Protein AF-A0A8S3RC67-F1 (afdb_monomer_lite)

Secondary structure (DSSP, 8-state):
-EE-TTS-EEEE---B-----TTS-SB-SS--EEE--TT-TT-HHHHHHHHHHHS-GGG-STT-------------------

Organism: Mytilus edulis (NCBI:txid6550)

InterPro domains:
  IPR042838 Uncharacterized protein KIAA1958 [PTHR46963] (3-78)

Sequence (82 aa):
MMTTASGEQYLEYNERLTKTRTGHSDSRAFAPKMFATPDNPRCPVNAFKQYIRRRPEDALTPDSRFNLSIKRMVQPDASENA

Radius of gyration: 19.57 Å; chains: 1; bounding box: 39×53×56 Å

Foldseek 3Di:
DDADPVGWDKDWDWDQDPDPPPDDDRTDPGTDIQTADPPDPVGVVVVVVVVCVPDDPVQPDPPRDDDDDDDDDDDPDPDDDD

Structure (mmCIF, N/CA/C/O backbone):
data_AF-A0A8S3RC67-F1
#
_entry.id   AF-A0A8S3RC67-F1
#
loop_
_atom_site.group_PDB
_atom_site.id
_atom_site.type_symbol
_atom_site.label_atom_id
_atom_site.label_alt_id
_atom_site.label_comp_id
_atom_site.label_asym_id
_atom_site.label_entity_id
_atom_site.label_seq_id
_atom_site.pdbx_PDB_ins_code
_atom_site.Cartn_x
_atom_site.Cartn_y
_atom_site.Cartn_z
_atom_site.occupancy
_atom_site.B_iso_or_equiv
_atom_site.auth_seq_id
_atom_site.auth_comp_id
_atom_site.auth_asym_id
_atom_site.auth_atom_id
_atom_site.pdbx_PDB_model_num
ATOM 1 N N . MET A 1 1 ? 4.391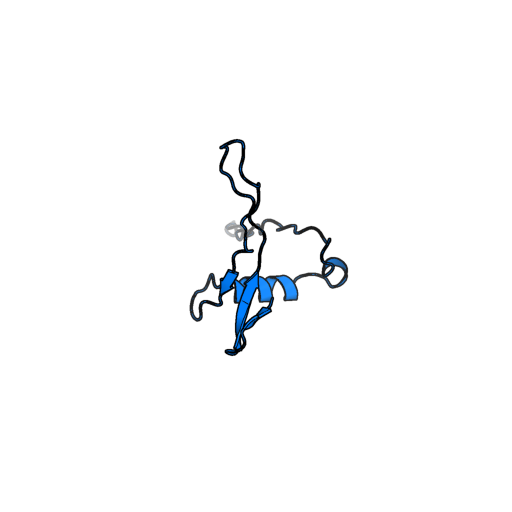 -3.977 3.590 1.00 84.06 1 MET A N 1
ATOM 2 C CA . MET A 1 1 ? 3.194 -4.055 4.459 1.00 84.06 1 MET A CA 1
ATOM 3 C C . MET A 1 1 ? 3.669 -3.906 5.882 1.00 84.06 1 MET A C 1
ATOM 5 O O . MET A 1 1 ? 4.709 -4.467 6.203 1.00 84.06 1 MET A O 1
ATOM 9 N N . MET A 1 2 ? 2.955 -3.136 6.688 1.00 91.00 2 MET A N 1
ATOM 10 C CA . MET A 1 2 ? 3.323 -2.859 8.071 1.00 91.00 2 MET A CA 1
ATOM 11 C C . MET A 1 2 ? 2.156 -3.192 8.999 1.00 91.00 2 MET A C 1
ATOM 13 O O . MET A 1 2 ? 1.012 -3.284 8.549 1.00 91.00 2 MET A O 1
ATOM 17 N N . THR A 1 3 ? 2.466 -3.363 10.281 1.00 93.44 3 THR A N 1
ATOM 18 C CA . THR A 1 3 ? 1.492 -3.625 11.343 1.00 93.44 3 THR A CA 1
ATOM 19 C C . THR A 1 3 ? 1.645 -2.549 12.411 1.00 93.44 3 THR A C 1
ATOM 21 O O . THR A 1 3 ? 2.767 -2.185 12.767 1.00 93.44 3 THR A O 1
ATOM 24 N N . THR A 1 4 ? 0.538 -1.988 12.888 1.00 92.19 4 THR A N 1
ATOM 25 C CA . THR A 1 4 ? 0.538 -1.038 14.008 1.00 92.19 4 THR A CA 1
ATOM 26 C C . THR A 1 4 ? 0.787 -1.756 15.337 1.00 92.19 4 THR A C 1
ATOM 28 O O . THR A 1 4 ? 0.674 -2.977 15.432 1.00 92.19 4 THR A O 1
ATOM 31 N N . ALA A 1 5 ? 1.047 -0.996 16.405 1.00 93.19 5 ALA A N 1
ATOM 32 C CA . ALA A 1 5 ? 1.098 -1.546 17.764 1.00 93.19 5 ALA A CA 1
ATOM 33 C C . ALA A 1 5 ? -0.236 -2.190 18.201 1.00 93.19 5 ALA A C 1
ATOM 35 O O . ALA A 1 5 ? -0.234 -3.104 19.017 1.00 93.19 5 ALA A O 1
ATOM 36 N N . SER A 1 6 ? -1.365 -1.750 17.628 1.00 91.62 6 SER A N 1
ATOM 37 C CA . SER A 1 6 ? -2.696 -2.332 17.845 1.00 91.62 6 SER A CA 1
ATOM 38 C C . SER A 1 6 ? -2.971 -3.595 17.014 1.00 91.62 6 SER A C 1
ATOM 40 O O . SER A 1 6 ? -4.042 -4.179 17.144 1.00 91.62 6 SER A O 1
ATOM 42 N N . GLY A 1 7 ? -2.032 -4.030 16.165 1.00 91.19 7 GLY A N 1
ATOM 43 C CA . GLY A 1 7 ? -2.182 -5.218 15.319 1.00 91.19 7 GLY A CA 1
ATOM 44 C C . GLY A 1 7 ? -2.852 -4.971 13.961 1.00 91.19 7 GLY A C 1
ATOM 45 O O . GLY A 1 7 ? -3.037 -5.915 13.193 1.00 91.19 7 GLY A O 1
ATOM 46 N N . GLU A 1 8 ? -3.186 -3.726 13.617 1.00 91.75 8 GLU A N 1
ATOM 47 C CA . GLU A 1 8 ? -3.806 -3.398 12.330 1.00 91.75 8 GLU A CA 1
ATOM 48 C C . GLU A 1 8 ? -2.782 -3.366 11.198 1.00 91.75 8 GLU A C 1
ATOM 50 O O . GLU A 1 8 ? -1.714 -2.760 11.299 1.00 91.75 8 GLU A O 1
ATOM 55 N N . GLN A 1 9 ? -3.132 -3.992 10.075 1.00 93.62 9 GLN A N 1
ATOM 56 C CA . GLN A 1 9 ? -2.282 -4.019 8.892 1.00 93.62 9 GLN A CA 1
ATOM 57 C C . GLN A 1 9 ? -2.559 -2.832 7.976 1.00 93.62 9 GLN A C 1
ATOM 59 O O . GLN A 1 9 ? -3.713 -2.477 7.718 1.00 93.62 9 GLN A O 1
ATOM 64 N N . TYR A 1 10 ? -1.490 -2.269 7.416 1.00 94.38 10 TYR A N 1
ATOM 65 C CA . TYR A 1 10 ? -1.575 -1.184 6.448 1.00 94.38 10 TYR A CA 1
ATOM 66 C C . TYR A 1 10 ? -0.469 -1.241 5.390 1.00 94.38 10 TYR A C 1
ATOM 68 O O . TYR A 1 10 ? 0.556 -1.927 5.516 1.00 94.38 10 TYR A O 1
ATOM 76 N N . LEU A 1 11 ? -0.704 -0.508 4.306 1.00 92.94 11 LEU A N 1
ATOM 77 C CA . LEU A 1 11 ? 0.275 -0.213 3.269 1.00 92.94 11 LEU A CA 1
ATOM 78 C C . LEU A 1 11 ? 0.717 1.237 3.414 1.00 92.94 11 LEU A C 1
ATOM 80 O O . LEU A 1 11 ? -0.121 2.124 3.536 1.00 92.94 11 LEU A O 1
ATOM 84 N N . GLU A 1 12 ? 2.020 1.466 3.368 1.00 92.31 12 GLU A N 1
ATOM 85 C CA . GLU A 1 12 ? 2.608 2.796 3.263 1.00 92.31 12 GLU A CA 1
ATOM 86 C C . GLU A 1 12 ? 3.085 2.990 1.826 1.00 92.31 12 GLU A C 1
ATOM 88 O O . GLU A 1 12 ? 3.632 2.060 1.225 1.00 92.31 12 GLU A O 1
ATOM 93 N N . TYR A 1 13 ? 2.814 4.156 1.248 1.00 85.75 13 TYR A N 1
ATOM 94 C CA . TYR A 1 13 ? 3.139 4.438 -0.146 1.00 85.75 13 TYR A CA 1
ATOM 95 C C . TYR A 1 13 ? 3.578 5.884 -0.322 1.00 85.75 13 TYR A C 1
ATOM 97 O O . TYR A 1 13 ? 3.203 6.766 0.445 1.00 85.75 13 TYR A O 1
ATOM 105 N N . ASN A 1 14 ? 4.369 6.120 -1.364 1.00 82.94 14 ASN A N 1
ATOM 106 C CA . ASN A 1 14 ? 4.783 7.459 -1.750 1.00 82.94 14 ASN A CA 1
ATOM 107 C C . ASN A 1 14 ? 3.806 8.018 -2.782 1.00 82.94 14 ASN A C 1
ATOM 109 O O . ASN A 1 14 ? 3.510 7.373 -3.787 1.00 82.94 14 ASN A O 1
ATOM 113 N N . GLU A 1 15 ? 3.334 9.237 -2.546 1.00 78.75 15 GLU A N 1
ATOM 114 C CA . GLU A 1 15 ? 2.506 9.990 -3.483 1.00 78.75 15 GLU A CA 1
ATOM 115 C C . GLU A 1 15 ? 3.280 11.239 -3.913 1.00 78.75 15 GLU A C 1
ATOM 117 O O . GLU A 1 15 ? 3.740 12.011 -3.066 1.00 78.75 15 GLU A O 1
ATOM 122 N N . ARG A 1 16 ? 3.426 11.441 -5.228 1.00 74.38 16 ARG A N 1
ATOM 123 C CA . ARG A 1 16 ? 3.885 12.727 -5.764 1.00 74.38 16 ARG A CA 1
ATOM 124 C C . ARG A 1 16 ? 2.735 13.719 -5.700 1.00 74.38 16 ARG A C 1
ATOM 126 O O . ARG A 1 16 ? 1.640 13.433 -6.181 1.00 74.38 16 ARG A O 1
ATOM 133 N N . LEU A 1 17 ? 2.991 14.888 -5.130 1.00 74.88 17 LEU A N 1
ATOM 134 C CA . LEU A 1 17 ? 2.024 15.973 -5.112 1.00 74.88 17 LEU A CA 1
ATOM 135 C C . LEU A 1 17 ? 1.840 16.502 -6.539 1.00 74.88 17 LEU A C 1
ATOM 137 O O . LEU A 1 17 ? 2.793 16.884 -7.205 1.00 74.88 17 LEU A O 1
ATOM 141 N N . THR A 1 18 ? 0.594 16.557 -7.005 1.00 69.38 18 THR A N 1
ATOM 142 C CA . THR A 1 18 ? 0.227 17.094 -8.329 1.00 69.38 18 THR A CA 1
ATOM 143 C C . THR A 1 18 ? 0.134 18.621 -8.349 1.00 69.38 18 THR A C 1
ATOM 145 O O . THR A 1 18 ? -0.234 19.214 -9.364 1.00 69.38 18 THR A O 1
ATOM 148 N N . LYS A 1 19 ? 0.437 19.290 -7.229 1.00 65.25 19 LYS A N 1
ATOM 149 C CA . LYS A 1 19 ? 0.268 20.737 -7.111 1.00 65.25 19 LYS A CA 1
ATOM 150 C C . LYS A 1 19 ? 1.396 21.467 -7.840 1.00 65.25 19 LYS A C 1
ATOM 152 O O . LYS A 1 19 ? 2.530 21.470 -7.387 1.00 65.25 19 LYS A O 1
ATOM 157 N N . THR A 1 20 ? 1.041 22.195 -8.893 1.00 62.06 20 THR A N 1
ATOM 158 C CA . THR A 1 20 ? 1.940 22.991 -9.750 1.00 62.06 20 THR A CA 1
ATOM 159 C C . THR A 1 20 ? 2.427 24.306 -9.126 1.00 62.06 20 THR A C 1
ATOM 161 O O . THR A 1 20 ? 3.027 25.131 -9.812 1.00 62.06 20 THR A O 1
ATOM 164 N N . ARG A 1 21 ? 2.167 24.553 -7.832 1.00 60.16 21 ARG A N 1
ATOM 165 C CA . ARG A 1 21 ? 2.599 25.796 -7.180 1.00 60.16 21 ARG A CA 1
ATOM 166 C C . ARG A 1 21 ? 4.086 25.701 -6.857 1.00 60.16 21 ARG A C 1
ATOM 168 O O . ARG A 1 21 ? 4.458 25.070 -5.870 1.00 60.16 21 ARG A O 1
ATOM 175 N N . THR A 1 22 ? 4.897 26.365 -7.669 1.00 61.22 22 THR A N 1
ATOM 176 C CA . THR A 1 22 ? 6.346 26.508 -7.516 1.00 61.22 22 THR A CA 1
ATOM 177 C C . THR A 1 22 ? 6.691 26.945 -6.087 1.00 61.22 22 THR A C 1
ATOM 179 O O . THR A 1 22 ? 6.162 27.947 -5.603 1.00 61.22 22 THR A O 1
ATOM 182 N N . GLY A 1 23 ? 7.534 26.173 -5.391 1.00 63.66 23 GLY A N 1
ATOM 183 C CA . GLY A 1 23 ? 8.041 26.507 -4.050 1.00 63.66 23 GLY A CA 1
ATOM 184 C C . GLY A 1 23 ? 7.634 25.576 -2.899 1.00 63.66 23 GLY A C 1
ATOM 185 O O . GLY A 1 23 ? 7.875 25.917 -1.744 1.00 63.66 23 GLY A O 1
ATOM 186 N N . HIS A 1 24 ? 7.021 24.418 -3.161 1.00 63.09 24 HIS A N 1
ATOM 187 C CA . HIS A 1 24 ? 6.798 23.384 -2.141 1.00 63.09 24 HIS A CA 1
ATOM 188 C C . HIS A 1 24 ? 7.357 22.041 -2.619 1.00 63.09 24 HIS A C 1
ATOM 190 O O . HIS A 1 24 ? 7.359 21.799 -3.821 1.00 63.09 24 HIS A O 1
ATOM 196 N N . SER A 1 25 ? 7.847 21.201 -1.702 1.00 66.44 25 SER A N 1
ATOM 197 C CA . SER A 1 25 ? 8.398 19.884 -2.038 1.00 66.44 25 SER A CA 1
ATOM 198 C C . SER A 1 25 ? 7.380 19.037 -2.803 1.00 66.44 25 SER A C 1
ATOM 200 O O . SER A 1 25 ? 6.197 19.036 -2.468 1.00 66.44 25 SER A O 1
ATOM 202 N N . ASP A 1 26 ? 7.850 18.269 -3.788 1.00 70.69 26 ASP A N 1
ATOM 203 C CA . ASP A 1 26 ? 7.014 17.383 -4.617 1.00 70.69 26 ASP A CA 1
ATOM 204 C C . ASP A 1 26 ? 6.460 16.167 -3.847 1.00 70.69 26 ASP A C 1
ATOM 206 O O . ASP A 1 26 ? 5.713 15.351 -4.392 1.00 70.69 26 ASP A O 1
ATOM 210 N N . SER A 1 27 ? 6.824 16.025 -2.572 1.00 69.31 27 SER A N 1
ATOM 211 C CA . SER A 1 27 ? 6.408 14.957 -1.670 1.00 69.31 27 SER A CA 1
ATOM 212 C C . SER A 1 27 ? 5.737 15.511 -0.414 1.00 69.31 27 SER A C 1
ATOM 214 O O . SER A 1 27 ? 6.022 16.619 0.051 1.00 69.31 27 SER A O 1
ATOM 216 N N . ARG A 1 28 ? 4.825 14.712 0.149 1.00 73.56 28 ARG A N 1
ATOM 217 C CA . ARG A 1 28 ? 4.220 14.969 1.461 1.00 73.56 28 ARG A CA 1
ATOM 218 C C . ARG A 1 28 ? 5.262 14.801 2.571 1.00 73.56 28 ARG A C 1
ATOM 220 O O . ARG A 1 28 ? 6.157 13.973 2.462 1.00 73.56 28 ARG A O 1
ATOM 227 N N . ALA A 1 29 ? 5.081 15.533 3.672 1.00 81.50 29 ALA A N 1
ATOM 228 C CA . ALA A 1 29 ? 5.933 15.429 4.862 1.00 81.50 29 ALA A CA 1
ATOM 229 C C . ALA A 1 29 ? 5.873 14.046 5.542 1.00 81.50 29 ALA A C 1
ATOM 231 O O . ALA A 1 29 ? 6.795 13.665 6.254 1.00 81.50 29 ALA A O 1
ATOM 232 N N . PHE A 1 30 ? 4.790 13.298 5.323 1.00 83.75 30 PHE A N 1
ATOM 233 C CA . PHE A 1 30 ? 4.629 11.919 5.763 1.00 83.75 30 PHE A CA 1
ATOM 234 C C . PHE A 1 30 ? 4.087 11.077 4.610 1.00 83.75 30 PHE A C 1
ATOM 236 O O . PHE A 1 30 ? 3.282 11.560 3.806 1.00 83.75 30 PHE A O 1
ATOM 243 N N . ALA A 1 31 ? 4.508 9.816 4.544 1.00 86.81 31 ALA A N 1
ATOM 244 C CA . ALA A 1 31 ? 3.977 8.869 3.580 1.00 86.81 31 ALA A CA 1
ATOM 245 C C . ALA A 1 31 ? 2.526 8.502 3.951 1.00 86.81 31 ALA A C 1
ATOM 247 O O . ALA A 1 31 ? 2.250 8.125 5.099 1.00 86.81 31 ALA A O 1
ATOM 248 N N . PRO A 1 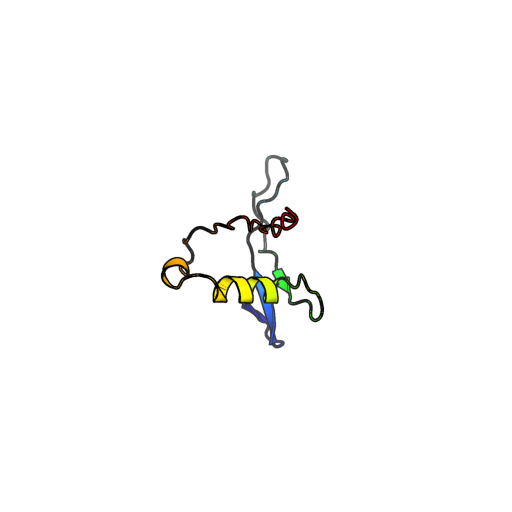32 ? 1.571 8.633 3.016 1.00 90.50 32 PRO A N 1
ATOM 249 C CA . PRO A 1 32 ? 0.208 8.175 3.228 1.00 90.50 32 PRO A CA 1
ATOM 250 C C . PRO A 1 32 ? 0.115 6.684 3.582 1.00 90.50 32 PRO A C 1
ATOM 252 O O . PRO A 1 32 ? 0.906 5.854 3.127 1.00 90.50 32 PRO A O 1
ATOM 255 N N . LYS A 1 33 ? -0.916 6.342 4.363 1.00 93.50 33 LYS A N 1
ATOM 256 C CA . LYS A 1 33 ? -1.203 4.976 4.816 1.00 93.50 33 LYS A CA 1
ATOM 257 C C . LYS A 1 33 ? -2.574 4.517 4.322 1.00 93.50 33 LYS A C 1
ATOM 259 O O . LYS A 1 33 ? -3.545 5.262 4.402 1.00 93.50 33 LYS A O 1
ATOM 264 N N . MET A 1 34 ? -2.654 3.285 3.828 1.00 94.12 34 MET A N 1
ATOM 265 C CA . MET A 1 34 ? -3.895 2.586 3.479 1.00 94.12 34 MET A CA 1
ATOM 266 C C . MET A 1 34 ? -4.101 1.415 4.437 1.00 94.12 34 MET A C 1
ATOM 268 O O . MET A 1 34 ? -3.395 0.410 4.345 1.00 94.12 34 MET A O 1
ATOM 272 N N . PHE A 1 35 ? -5.066 1.542 5.343 1.00 94.50 35 PHE A N 1
ATOM 273 C CA . PHE A 1 35 ? -5.419 0.499 6.307 1.00 94.50 35 PHE A CA 1
ATOM 274 C C . PHE A 1 35 ? -6.299 -0.585 5.681 1.00 94.50 35 PHE A C 1
ATOM 276 O O . PHE A 1 35 ? -6.936 -0.378 4.643 1.00 94.50 35 PHE A O 1
ATOM 283 N N . ALA A 1 36 ? -6.316 -1.762 6.305 1.00 92.88 36 ALA A N 1
ATOM 284 C CA . ALA A 1 36 ? -7.243 -2.819 5.934 1.00 92.88 36 ALA A CA 1
ATOM 285 C C . ALA A 1 36 ? -8.694 -2.349 6.119 1.00 92.88 36 ALA A C 1
ATOM 287 O O . ALA A 1 36 ? -9.049 -1.786 7.149 1.00 92.88 36 ALA A O 1
ATOM 288 N N . THR A 1 37 ? -9.537 -2.626 5.129 1.00 92.19 37 THR A N 1
ATOM 289 C CA . THR A 1 37 ? -10.989 -2.460 5.216 1.00 92.19 37 THR A CA 1
ATOM 290 C C . THR A 1 37 ? -11.629 -3.845 5.135 1.00 92.19 37 THR A C 1
ATOM 292 O O . THR A 1 37 ? -11.789 -4.380 4.033 1.00 92.19 37 THR A O 1
ATOM 295 N N . PRO A 1 38 ? -11.915 -4.489 6.283 1.00 81.19 38 PRO A N 1
ATOM 296 C CA . PRO A 1 38 ? -12.619 -5.768 6.314 1.00 81.19 38 PRO A CA 1
ATOM 297 C C . PRO A 1 38 ? -13.927 -5.680 5.517 1.00 81.19 38 PRO A C 1
ATOM 299 O O . PRO A 1 38 ? -14.505 -4.603 5.388 1.00 81.19 38 PRO A O 1
ATOM 302 N N . ASP A 1 39 ? -14.340 -6.790 4.907 1.00 87.69 39 ASP A N 1
ATOM 303 C CA . ASP A 1 39 ? -15.591 -6.921 4.135 1.00 87.69 39 ASP A CA 1
ATOM 304 C C . ASP A 1 39 ? -15.698 -6.083 2.847 1.00 87.69 39 ASP A C 1
ATOM 306 O O . ASP A 1 39 ? -16.643 -6.234 2.072 1.00 87.69 39 ASP A O 1
ATOM 310 N N . ASN A 1 40 ? -14.692 -5.260 2.538 1.00 90.62 40 ASN A N 1
ATOM 311 C CA . ASN A 1 40 ? -14.621 -4.554 1.268 1.00 90.62 40 ASN A CA 1
ATOM 312 C C . ASN A 1 40 ? -13.913 -5.421 0.205 1.00 90.62 40 ASN A C 1
ATOM 314 O O . ASN A 1 40 ? -12.728 -5.743 0.364 1.00 90.62 40 ASN A O 1
ATOM 318 N N . PRO A 1 41 ? -14.560 -5.741 -0.935 1.00 89.62 41 PRO A N 1
ATOM 319 C CA . PRO A 1 41 ? -13.918 -6.491 -2.019 1.00 89.62 41 PRO A CA 1
ATOM 320 C C . PRO A 1 41 ? -12.715 -5.756 -2.635 1.00 89.62 41 PRO A C 1
ATOM 322 O O . PRO A 1 41 ? -11.869 -6.375 -3.277 1.00 89.62 41 PRO A O 1
ATOM 325 N N . ARG A 1 42 ? -12.610 -4.438 -2.427 1.00 88.69 42 ARG A N 1
ATOM 326 C CA . ARG A 1 42 ? -11.488 -3.580 -2.835 1.00 88.69 42 ARG A CA 1
ATOM 327 C C . ARG A 1 42 ? -10.559 -3.226 -1.670 1.00 88.69 42 ARG A C 1
ATOM 329 O O . ARG A 1 42 ? -9.876 -2.207 -1.723 1.00 88.69 42 ARG A O 1
ATOM 336 N N . CYS A 1 43 ? -10.522 -4.048 -0.621 1.00 93.62 43 CYS A N 1
ATOM 337 C CA . CYS A 1 43 ? -9.606 -3.854 0.498 1.00 93.62 43 CYS A CA 1
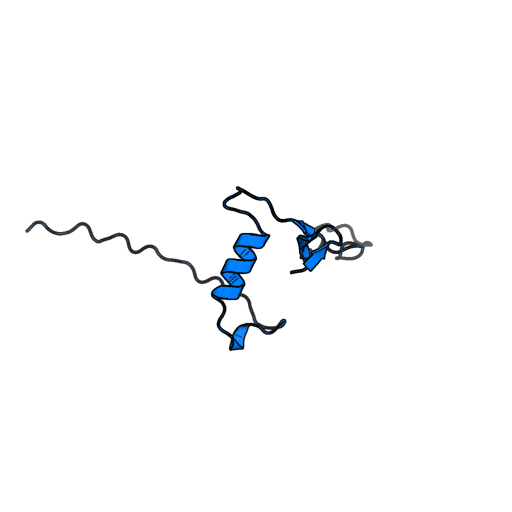ATOM 338 C C . CYS A 1 43 ? -8.147 -3.788 0.007 1.00 93.62 43 CYS A C 1
ATOM 340 O O . CYS A 1 43 ? -7.659 -4.761 -0.584 1.00 93.62 43 CYS A O 1
ATOM 342 N N . PRO A 1 44 ? -7.423 -2.682 0.264 1.00 92.38 44 PRO A N 1
ATOM 343 C CA . PRO A 1 44 ? -6.091 -2.471 -0.298 1.00 92.38 44 PRO A CA 1
ATOM 344 C C . PRO A 1 44 ? -5.088 -3.504 0.225 1.00 92.38 44 PRO A C 1
ATOM 346 O O . PRO A 1 44 ? -4.293 -4.048 -0.541 1.00 92.38 44 PRO A O 1
ATOM 349 N N . VAL A 1 45 ? -5.171 -3.849 1.513 1.00 93.25 45 VAL A N 1
ATOM 350 C CA . VAL A 1 45 ? -4.298 -4.852 2.141 1.00 93.25 45 VAL A CA 1
ATOM 351 C C . VAL A 1 45 ? -4.524 -6.238 1.533 1.00 93.25 45 VAL A C 1
ATOM 353 O O . VAL A 1 45 ? -3.559 -6.927 1.203 1.00 93.25 45 VAL A O 1
ATOM 356 N N . ASN A 1 46 ? -5.780 -6.642 1.325 1.00 92.50 46 ASN A N 1
ATOM 357 C CA . ASN A 1 46 ? -6.095 -7.941 0.724 1.00 92.50 46 ASN A CA 1
ATOM 358 C C . ASN A 1 46 ? -5.686 -8.002 -0.752 1.00 92.50 46 ASN A C 1
ATOM 360 O O . ASN A 1 46 ? -5.116 -9.006 -1.187 1.00 92.50 46 ASN A O 1
ATOM 364 N N . ALA A 1 47 ? -5.907 -6.922 -1.505 1.00 90.31 47 ALA A N 1
ATOM 365 C CA . ALA A 1 47 ? -5.451 -6.811 -2.887 1.00 90.31 47 ALA A CA 1
ATOM 366 C C . ALA A 1 47 ? -3.923 -6.946 -2.980 1.00 90.31 47 ALA A C 1
ATOM 368 O O . ALA A 1 47 ? -3.414 -7.729 -3.785 1.00 90.31 47 ALA A O 1
ATOM 369 N N . PHE A 1 48 ? -3.188 -6.264 -2.098 1.00 89.44 48 PHE A N 1
ATOM 370 C CA . PHE A 1 48 ? -1.730 -6.349 -2.057 1.00 89.44 48 PHE A CA 1
ATOM 371 C C . PHE A 1 48 ? -1.224 -7.745 -1.661 1.00 89.44 48 PHE A C 1
ATOM 373 O O . PHE A 1 48 ? -0.291 -8.252 -2.280 1.00 89.44 48 PHE A O 1
ATOM 380 N N . LYS A 1 49 ? -1.865 -8.424 -0.699 1.00 89.94 49 LYS A N 1
ATOM 381 C CA . LYS A 1 49 ? -1.545 -9.827 -0.361 1.00 89.94 49 LYS A CA 1
ATOM 382 C C . LYS A 1 49 ? -1.695 -10.753 -1.567 1.00 89.94 49 LYS A C 1
ATOM 384 O O . LYS A 1 49 ? -0.813 -11.565 -1.836 1.00 89.94 49 LYS A O 1
ATOM 389 N N . GLN A 1 50 ? -2.800 -10.626 -2.303 1.00 89.56 50 GLN A N 1
ATOM 390 C CA . GLN A 1 50 ? -3.032 -11.428 -3.508 1.00 89.56 50 GLN A CA 1
ATOM 391 C C . GLN A 1 50 ? -2.010 -11.125 -4.600 1.00 89.56 50 GLN A C 1
ATOM 393 O O . GLN A 1 50 ? -1.596 -12.041 -5.306 1.00 89.56 50 GLN A O 1
ATOM 398 N N . TYR A 1 51 ? -1.599 -9.866 -4.725 1.00 85.81 51 TYR A N 1
ATOM 399 C CA . TYR A 1 51 ? -0.548 -9.464 -5.645 1.00 85.81 51 TYR A CA 1
ATOM 400 C C . TYR A 1 51 ? 0.795 -10.123 -5.301 1.00 85.81 51 TYR A C 1
ATOM 402 O O . TYR A 1 51 ? 1.357 -10.801 -6.157 1.00 85.81 51 TYR A O 1
ATOM 410 N N . ILE A 1 52 ? 1.265 -10.010 -4.053 1.00 85.94 52 ILE A N 1
ATOM 411 C CA . ILE A 1 52 ? 2.527 -10.630 -3.611 1.00 85.94 52 ILE A CA 1
ATOM 412 C C . ILE A 1 52 ? 2.499 -12.146 -3.812 1.00 85.94 52 ILE A C 1
ATOM 414 O O . ILE A 1 52 ? 3.444 -12.699 -4.360 1.00 85.94 52 ILE A O 1
ATOM 418 N N . ARG A 1 53 ? 1.388 -12.813 -3.472 1.00 87.00 53 ARG A N 1
ATOM 419 C CA . ARG A 1 53 ? 1.232 -14.268 -3.656 1.00 87.00 53 ARG A CA 1
ATOM 420 C C . ARG A 1 53 ? 1.332 -14.718 -5.119 1.00 87.00 53 ARG A C 1
ATOM 422 O O . ARG A 1 53 ? 1.648 -15.870 -5.382 1.00 87.00 53 ARG A O 1
ATOM 429 N N . ARG A 1 54 ? 0.981 -13.846 -6.065 1.00 85.94 54 ARG A N 1
ATOM 430 C CA . ARG A 1 54 ? 1.011 -14.136 -7.508 1.00 85.94 54 ARG A CA 1
ATOM 431 C C . ARG A 1 54 ? 2.304 -13.678 -8.173 1.00 85.94 54 ARG A C 1
ATOM 433 O O . ARG A 1 54 ? 2.510 -14.006 -9.339 1.00 85.94 54 ARG A O 1
ATOM 440 N N . ARG A 1 55 ? 3.125 -12.881 -7.485 1.00 84.62 55 ARG A N 1
ATOM 441 C CA . ARG A 1 55 ? 4.397 -12.418 -8.025 1.00 84.62 55 ARG A CA 1
ATOM 442 C C . ARG A 1 55 ? 5.379 -13.595 -8.038 1.00 84.62 55 ARG A C 1
ATOM 444 O O . ARG A 1 55 ? 5.459 -14.300 -7.034 1.00 84.62 55 ARG A O 1
ATOM 451 N N . PRO A 1 56 ? 6.103 -13.821 -9.143 1.00 83.00 56 PRO A N 1
ATOM 452 C CA . PRO A 1 56 ? 7.172 -14.806 -9.149 1.00 83.00 56 PRO A CA 1
ATOM 453 C C . PRO A 1 56 ? 8.304 -14.340 -8.214 1.00 83.00 56 PRO A C 1
ATOM 455 O O . PRO A 1 56 ? 8.460 -13.139 -7.969 1.00 83.00 56 PRO A O 1
ATOM 458 N N . GLU A 1 57 ? 9.027 -15.290 -7.617 1.00 80.94 57 GLU A N 1
ATOM 459 C CA . GLU A 1 57 ? 9.975 -15.007 -6.526 1.00 80.94 57 GLU A CA 1
ATOM 460 C C . GLU A 1 57 ? 11.122 -14.082 -6.950 1.00 80.94 57 GLU A C 1
ATOM 462 O O . GLU A 1 57 ? 11.524 -13.194 -6.198 1.00 80.94 57 GLU A O 1
ATOM 467 N N . ASP A 1 58 ? 11.580 -14.224 -8.191 1.00 78.31 58 ASP A N 1
ATOM 468 C CA . ASP A 1 58 ? 12.572 -13.368 -8.849 1.00 78.31 58 ASP A CA 1
ATOM 469 C C . ASP A 1 58 ? 12.126 -11.897 -8.963 1.00 78.31 58 ASP A C 1
ATOM 471 O O . ASP A 1 58 ? 12.953 -10.984 -9.016 1.00 78.31 58 ASP A O 1
ATOM 475 N N . ALA A 1 59 ? 10.817 -11.643 -8.937 1.00 76.31 59 ALA A N 1
ATOM 476 C CA . ALA A 1 59 ? 10.226 -10.315 -8.980 1.00 76.31 59 ALA A CA 1
ATOM 477 C C . ALA A 1 59 ? 9.842 -9.761 -7.597 1.00 76.31 59 ALA A C 1
ATOM 479 O O . ALA A 1 59 ? 9.230 -8.696 -7.528 1.00 76.31 59 ALA A O 1
ATOM 480 N N . LEU A 1 60 ? 10.174 -10.420 -6.483 1.00 77.12 60 LEU A N 1
ATOM 481 C CA . LEU A 1 60 ? 9.873 -9.905 -5.135 1.00 77.12 60 LEU A CA 1
ATOM 482 C C . LEU A 1 60 ? 10.834 -8.801 -4.663 1.00 77.12 60 LEU A C 1
ATOM 484 O O . LEU A 1 60 ? 10.636 -8.246 -3.581 1.00 77.12 60 LEU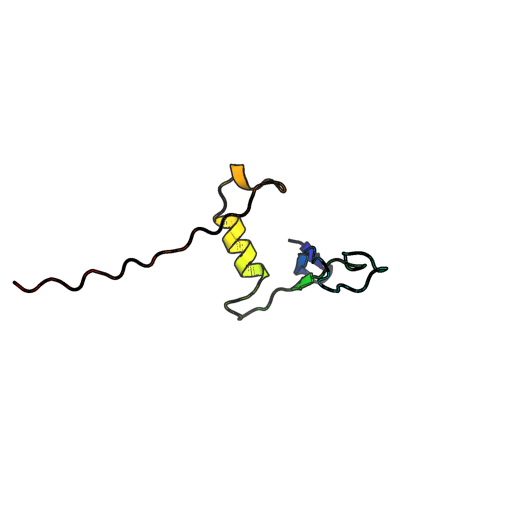 A O 1
ATOM 488 N N . THR A 1 61 ? 11.841 -8.441 -5.463 1.00 80.62 61 THR A N 1
ATOM 489 C CA . THR A 1 61 ? 12.776 -7.368 -5.109 1.00 80.62 61 THR A CA 1
ATOM 490 C C . THR A 1 61 ? 12.085 -5.993 -5.097 1.00 80.62 61 THR A C 1
ATOM 492 O O . THR A 1 61 ? 11.164 -5.756 -5.892 1.00 80.62 61 THR A O 1
ATOM 495 N N . PRO A 1 62 ? 12.515 -5.060 -4.221 1.00 73.75 62 PRO A N 1
ATOM 496 C CA . PRO A 1 62 ? 11.941 -3.712 -4.145 1.00 73.75 62 PRO A CA 1
ATOM 497 C C . PRO A 1 62 ? 11.997 -2.943 -5.472 1.00 73.75 62 PRO A C 1
ATOM 499 O O . PRO A 1 62 ? 11.061 -2.216 -5.795 1.00 73.75 62 PRO A O 1
ATOM 502 N N . ASP A 1 63 ? 13.054 -3.158 -6.259 1.00 76.12 63 ASP A N 1
ATOM 503 C CA . ASP A 1 63 ? 13.281 -2.482 -7.542 1.00 76.12 63 ASP A CA 1
ATOM 504 C C . ASP A 1 63 ? 12.602 -3.177 -8.733 1.00 76.12 63 ASP A C 1
ATOM 506 O O . ASP A 1 63 ? 12.643 -2.683 -9.865 1.00 76.12 63 ASP A O 1
ATOM 510 N N . SER A 1 64 ? 11.962 -4.331 -8.514 1.00 77.44 64 SER A N 1
ATOM 511 C CA . SER A 1 64 ? 11.301 -5.059 -9.594 1.00 77.44 64 SER A CA 1
ATOM 512 C C . SER A 1 64 ? 10.082 -4.296 -10.111 1.00 77.44 64 SER A C 1
ATOM 514 O O . SER A 1 64 ? 9.182 -3.914 -9.352 1.00 77.44 64 SER A O 1
ATOM 516 N N . ARG A 1 65 ? 10.008 -4.122 -11.437 1.00 71.12 65 ARG A N 1
ATOM 517 C CA . ARG A 1 65 ? 8.914 -3.406 -12.111 1.00 71.12 65 ARG A CA 1
ATOM 518 C C . ARG A 1 65 ? 7.561 -4.090 -1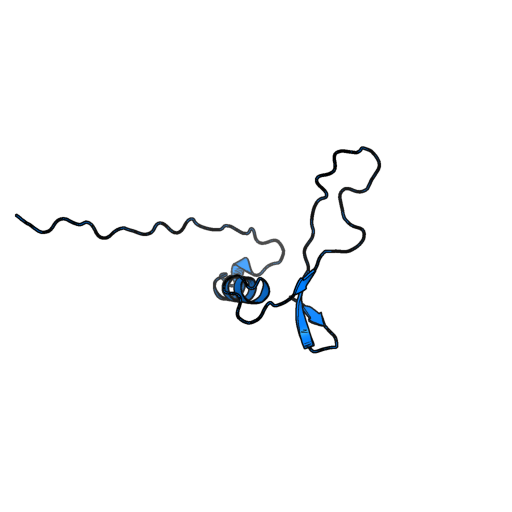1.895 1.00 71.12 65 ARG A C 1
ATOM 520 O O . ARG A 1 65 ? 7.433 -5.315 -11.917 1.00 71.12 65 ARG A O 1
ATOM 527 N N . PHE A 1 66 ? 6.524 -3.278 -11.720 1.00 67.56 66 PHE A N 1
ATOM 528 C CA . PHE A 1 66 ? 5.134 -3.719 -11.634 1.00 67.56 66 PHE A CA 1
ATOM 529 C C . PHE A 1 66 ? 4.488 -3.677 -13.022 1.00 67.56 66 PHE A C 1
ATOM 531 O O . PHE A 1 66 ? 4.219 -2.597 -13.540 1.00 67.56 66 PHE A O 1
ATOM 538 N N . ASN A 1 67 ? 4.228 -4.842 -13.619 1.00 65.69 67 ASN A N 1
ATOM 539 C CA . ASN A 1 67 ? 3.483 -4.946 -14.874 1.00 65.69 67 ASN A CA 1
ATOM 540 C C . ASN A 1 67 ? 2.144 -5.647 -14.612 1.00 65.69 67 ASN A C 1
ATOM 542 O O . ASN A 1 67 ? 2.107 -6.852 -14.361 1.00 65.69 67 ASN A O 1
ATOM 546 N N . LEU A 1 68 ? 1.034 -4.908 -14.678 1.00 64.75 68 LEU A N 1
ATOM 547 C CA . LEU A 1 68 ? -0.301 -5.505 -14.732 1.00 64.75 68 LEU A CA 1
ATOM 548 C C . LEU A 1 68 ? -0.586 -5.925 -16.171 1.00 64.75 68 LEU A C 1
ATOM 550 O O . LEU A 1 68 ? -0.796 -5.084 -17.041 1.00 64.75 68 LEU A O 1
ATOM 554 N N . SER A 1 69 ? -0.598 -7.230 -16.425 1.00 64.06 69 SER A N 1
ATOM 555 C CA . SER A 1 69 ? -1.063 -7.745 -17.713 1.00 64.06 69 SER A CA 1
ATOM 556 C C . SER A 1 69 ? -2.584 -7.605 -17.801 1.00 64.06 69 SER A C 1
ATOM 558 O O . SER A 1 69 ? -3.300 -7.949 -16.858 1.00 64.06 69 SER A O 1
ATOM 560 N N . ILE A 1 70 ? -3.091 -7.106 -18.931 1.00 74.12 70 ILE A N 1
ATOM 561 C CA . ILE A 1 70 ? -4.534 -6.992 -19.170 1.00 74.12 70 ILE A CA 1
ATOM 562 C C . ILE A 1 70 ? -5.120 -8.402 -19.253 1.00 74.12 70 ILE A C 1
ATOM 564 O O . ILE A 1 70 ? -4.780 -9.177 -20.148 1.00 74.12 70 ILE A O 1
ATOM 568 N N . LYS A 1 71 ? -6.036 -8.733 -18.340 1.00 74.19 71 LYS A N 1
ATOM 569 C CA . LYS A 1 71 ? -6.794 -9.982 -18.417 1.00 74.19 71 LYS A CA 1
ATOM 570 C C . LYS A 1 71 ? -7.823 -9.858 -19.540 1.00 74.19 71 LYS A C 1
ATOM 572 O O . LYS A 1 71 ? -8.867 -9.239 -19.356 1.00 74.19 71 LYS A O 1
ATOM 577 N N . ARG A 1 72 ? -7.545 -10.455 -20.698 1.00 78.00 72 ARG A N 1
ATOM 578 C CA . ARG A 1 72 ? -8.564 -10.653 -21.734 1.00 78.00 72 ARG A CA 1
ATOM 579 C C . ARG A 1 72 ? -9.464 -11.799 -21.287 1.00 78.00 72 ARG A C 1
ATOM 581 O O . ARG A 1 72 ? -8.984 -12.909 -21.071 1.00 78.00 72 ARG A O 1
ATOM 588 N N . MET A 1 73 ? -10.748 -11.523 -21.084 1.00 74.88 73 MET A N 1
ATOM 589 C CA . MET A 1 73 ? -11.727 -12.598 -20.971 1.00 74.88 73 MET A CA 1
ATOM 590 C C . MET A 1 73 ? -11.997 -13.082 -22.392 1.00 74.88 73 MET A C 1
ATOM 592 O O . MET A 1 73 ? -12.477 -12.307 -23.214 1.00 74.88 73 MET A O 1
ATOM 596 N N . VAL A 1 74 ? -11.622 -14.324 -22.692 1.00 67.38 74 VAL A N 1
ATOM 597 C CA . VAL A 1 74 ? -12.090 -14.996 -23.906 1.00 67.38 74 VAL A CA 1
ATOM 598 C C . VAL A 1 74 ? -13.588 -15.186 -23.708 1.00 67.38 74 VAL A C 1
ATOM 600 O O . VAL A 1 74 ? -13.998 -15.861 -22.763 1.00 67.38 74 VAL A O 1
ATOM 603 N N . GLN A 1 75 ? -14.404 -14.510 -24.516 1.00 61.59 75 GLN A N 1
ATOM 604 C CA . GLN A 1 75 ? -15.812 -14.872 -24.594 1.00 61.59 75 GLN A CA 1
ATOM 605 C C . GLN A 1 75 ? -15.866 -16.240 -25.282 1.00 61.59 75 GLN A C 1
ATOM 607 O O . GLN A 1 75 ? -15.176 -16.407 -26.285 1.00 61.59 75 GLN A O 1
ATOM 612 N N . PRO A 1 76 ? -16.586 -17.231 -24.732 1.00 63.78 76 PRO A N 1
ATOM 613 C CA . PRO A 1 76 ? -16.777 -18.487 -25.439 1.00 63.78 76 PRO A CA 1
ATOM 614 C C . PRO A 1 76 ? -17.464 -18.178 -26.769 1.00 63.78 76 PRO A C 1
ATOM 616 O O . PRO A 1 76 ? -18.495 -17.503 -26.785 1.00 63.78 76 PRO A O 1
ATOM 619 N N . ASP A 1 77 ? -16.853 -18.622 -27.866 1.00 60.25 77 ASP A N 1
ATOM 620 C CA . ASP A 1 77 ? -17.390 -18.442 -29.207 1.00 60.25 77 ASP A CA 1
ATOM 621 C C . ASP A 1 77 ? -18.764 -19.114 -29.274 1.00 60.25 77 ASP A C 1
ATOM 623 O O . ASP A 1 77 ? -18.902 -20.333 -29.171 1.00 60.25 77 ASP A O 1
ATOM 627 N N . ALA A 1 78 ? -19.806 -18.297 -29.401 1.00 60.94 78 ALA A N 1
ATOM 628 C CA . ALA A 1 78 ? -21.156 -18.763 -29.655 1.0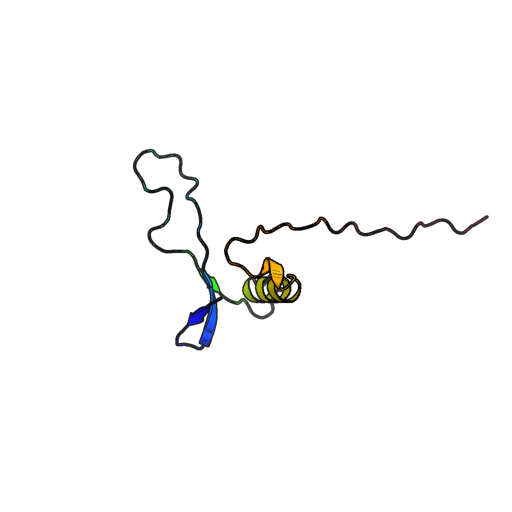0 60.94 78 ALA A CA 1
ATOM 629 C C . ALA A 1 78 ? -21.266 -19.158 -31.135 1.00 60.94 78 ALA A C 1
ATOM 631 O O . ALA A 1 78 ? -21.797 -18.403 -31.947 1.00 60.94 78 ALA A O 1
ATOM 632 N N . SER A 1 79 ? -20.740 -20.327 -31.503 1.00 59.00 79 SER A N 1
ATOM 633 C CA . SER A 1 79 ? -21.031 -20.940 -32.801 1.00 59.00 79 SER A CA 1
ATOM 634 C C . SER A 1 79 ? -20.938 -22.467 -32.754 1.00 59.00 79 SER A C 1
ATOM 636 O O . SER A 1 79 ? -19.978 -23.064 -33.231 1.00 59.00 79 SER A O 1
ATOM 638 N N . GLU A 1 80 ? -21.983 -23.099 -32.231 1.00 53.56 80 GLU A N 1
ATOM 639 C CA . GLU A 1 80 ? -22.393 -24.438 -32.659 1.00 53.56 80 GLU A CA 1
ATOM 640 C C . GLU A 1 80 ? -23.860 -24.337 -33.078 1.00 53.56 80 GLU A C 1
ATOM 642 O O . GLU A 1 80 ? -24.734 -24.178 -32.232 1.00 53.56 80 GLU A O 1
ATOM 647 N N . ASN A 1 81 ? -24.091 -24.298 -34.391 1.00 47.38 81 ASN A N 1
ATOM 648 C CA . ASN A 1 81 ? -25.313 -24.715 -35.084 1.00 47.38 81 ASN A CA 1
ATOM 649 C C . ASN A 1 81 ? -25.014 -24.665 -36.592 1.00 47.38 81 ASN A C 1
ATOM 651 O O . ASN A 1 81 ? -25.092 -23.601 -37.211 1.00 47.38 81 ASN A O 1
ATOM 655 N N . ALA A 1 82 ? -24.639 -25.815 -37.148 1.00 41.09 82 ALA A N 1
ATOM 656 C CA . ALA A 1 82 ? -24.693 -26.129 -38.572 1.00 41.09 82 ALA A CA 1
ATOM 657 C C . ALA A 1 82 ? -25.369 -27.495 -38.717 1.00 41.09 82 ALA A C 1
ATOM 659 O O . ALA A 1 82 ? -25.043 -28.381 -37.894 1.00 41.09 82 ALA A O 1
#

pLDDT: mean 79.07, std 12.67, range [41.09, 94.5]